Protein AF-A0AAU7WL23-F1 (afdb_monomer_lite)

InterPro domains:
  IPR021810 Type I restriction enzyme HindI endonuclease subunit-like, C-terminal [PF11867] (3-147)

Secondary structure (DSSP, 8-state):
--PPPHHHHHHHHHHHHHTTSS-HHHHHHHHHHHHHHHHHH-SS----GGGTT-HHHHHHHHHHHHHHHHH-GGGGTS-HHHHHHHHHHHHHHHHHHTTSS-TT-HHHHHHHHHHHHHHHHHHHHHTT----HHHHHHHHHHHHHHHHHH-

Radius of gyration: 15.27 Å; chains: 1; bounding box: 37×39×42 Å

pLDDT: mean 79.27, std 13.28, range [32.69, 95.94]

Foldseek 3Di:
DDDDDLLRQLVVLVVCVVVVVDDPVVSLVSNVVSVVVVVVPPPDDDADPLCPVPPLLVVLLVLLLVLCVVQDPCNVQDDRVLSSVLSVVLVVLLVVLVVPPQLPDPVSLVVSLVSQLVSVVCSCVVSVHPQDPVSSVSSSVVSVSSSSVPD

Organism: NCBI:txid2824910

Sequence (151 aa):
MYYKKFSERIQEAIQEYKDKRISEAEYLNRMKDIMNDYRRGESSERYPEIIKENRNAQAFYGVTKDILSETTETAASYDTNTLGDLALKIDEIIQEHQKVDWHDNVEIHNRIAQELDDLLFDFKEKHNLDIDFDTIDKIIEQIKTVALRRY

Structure (mmCIF, N/CA/C/O backbone):
data_AF-A0AAU7WL23-F1
#
_entry.id   AF-A0AAU7WL23-F1
#
loop_
_atom_site.group_PDB
_atom_site.id
_atom_site.type_symbol
_atom_site.label_atom_id
_atom_site.label_alt_id
_atom_site.label_comp_id
_atom_site.label_asym_id
_atom_site.label_entity_id
_atom_site.label_seq_id
_atom_site.pdbx_PDB_ins_code
_atom_site.Cartn_x
_atom_site.Cartn_y
_atom_site.Cartn_z
_atom_site.occupancy
_atom_site.B_iso_or_equiv
_atom_site.auth_seq_id
_atom_site.auth_comp_id
_atom_site.auth_asym_id
_atom_site.auth_atom_id
_atom_site.pdbx_PDB_model_num
ATOM 1 N N . MET A 1 1 ? 11.535 27.192 2.658 1.00 32.69 1 MET A N 1
ATOM 2 C CA . MET A 1 1 ? 10.342 26.502 3.190 1.00 32.69 1 MET A CA 1
ATOM 3 C C . MET A 1 1 ? 10.383 25.087 2.645 1.00 32.69 1 MET A C 1
ATOM 5 O O . MET A 1 1 ? 10.319 24.939 1.435 1.00 32.69 1 MET A O 1
ATOM 9 N N . TYR A 1 2 ? 10.616 24.087 3.495 1.00 37.25 2 TYR A N 1
ATOM 10 C CA . TYR A 1 2 ? 10.636 22.682 3.080 1.00 37.25 2 TYR A CA 1
ATOM 11 C C . TYR A 1 2 ? 9.210 22.142 3.162 1.00 37.25 2 TYR A C 1
ATOM 13 O O . TYR A 1 2 ? 8.626 22.110 4.243 1.00 37.25 2 TYR A O 1
ATOM 21 N N . TYR A 1 3 ? 8.633 21.785 2.018 1.00 49.94 3 TYR A N 1
ATOM 22 C CA . TYR A 1 3 ? 7.393 21.020 1.985 1.00 49.94 3 TYR A CA 1
ATOM 23 C C . TYR A 1 3 ? 7.765 19.573 2.325 1.00 49.94 3 TYR A C 1
ATOM 25 O O . TYR A 1 3 ? 8.597 18.991 1.629 1.00 49.94 3 TYR A O 1
ATOM 33 N N . LYS A 1 4 ? 7.224 19.026 3.422 1.00 58.47 4 LYS A N 1
ATOM 34 C CA . LYS 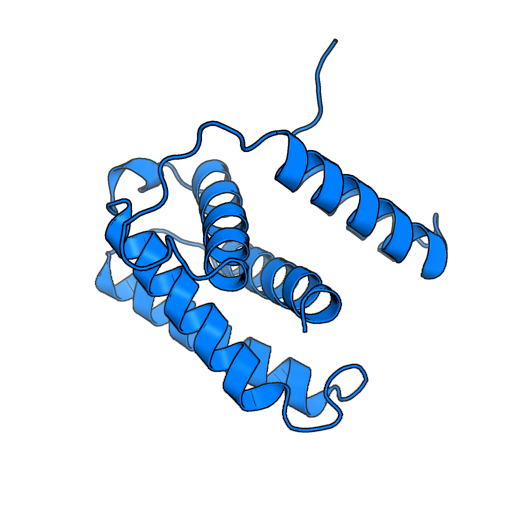A 1 4 ? 7.403 17.604 3.756 1.00 58.47 4 LYS A CA 1
ATOM 35 C C . LYS A 1 4 ? 6.818 16.760 2.624 1.00 58.47 4 LYS A C 1
ATOM 37 O O . LYS A 1 4 ? 5.734 17.084 2.125 1.00 58.47 4 LYS A O 1
ATOM 42 N N . LYS A 1 5 ? 7.526 15.709 2.219 1.00 68.00 5 LYS A N 1
ATOM 43 C CA . LYS A 1 5 ? 7.064 14.785 1.178 1.00 68.00 5 LYS A CA 1
ATOM 44 C C . LYS A 1 5 ? 5.793 14.062 1.636 1.00 68.00 5 LYS A C 1
ATOM 46 O O . LYS A 1 5 ? 5.490 13.999 2.828 1.00 68.00 5 LYS A O 1
ATOM 51 N N . PHE A 1 6 ? 5.013 13.558 0.682 1.00 66.00 6 PHE A N 1
ATOM 52 C CA . PHE A 1 6 ? 3.731 12.895 0.944 1.00 66.00 6 PHE A CA 1
ATOM 53 C C . PHE A 1 6 ? 3.870 11.719 1.927 1.00 66.00 6 PHE A C 1
ATOM 55 O O . PHE A 1 6 ? 3.171 11.675 2.940 1.00 66.00 6 PHE A O 1
ATOM 62 N N . SER A 1 7 ? 4.843 10.847 1.680 1.00 56.88 7 SER A N 1
ATOM 63 C CA . SER A 1 7 ? 5.271 9.736 2.540 1.00 56.88 7 SER A CA 1
ATOM 64 C C . SER A 1 7 ? 5.609 10.163 3.974 1.00 56.88 7 SER A C 1
ATOM 66 O O . SER A 1 7 ? 5.075 9.602 4.930 1.00 56.88 7 SER A O 1
ATOM 68 N N . GLU A 1 8 ? 6.433 11.201 4.142 1.00 72.12 8 GLU A N 1
ATOM 69 C CA . GLU A 1 8 ? 6.842 11.729 5.448 1.00 72.12 8 GLU A CA 1
ATOM 70 C C . GLU A 1 8 ? 5.633 12.221 6.251 1.00 72.12 8 GLU A C 1
ATOM 72 O O . GLU A 1 8 ? 5.524 11.960 7.449 1.00 72.12 8 GLU A O 1
ATOM 77 N N . ARG A 1 9 ? 4.689 12.901 5.586 1.00 79.38 9 ARG A N 1
ATOM 78 C CA . ARG A 1 9 ? 3.453 13.391 6.215 1.00 79.38 9 ARG A CA 1
ATOM 79 C C . ARG A 1 9 ? 2.557 12.244 6.680 1.00 79.38 9 ARG A C 1
ATOM 81 O O . ARG A 1 9 ? 1.893 12.375 7.707 1.00 79.38 9 ARG A O 1
ATOM 88 N N . ILE A 1 10 ? 2.532 11.132 5.945 1.00 75.06 10 ILE A N 1
ATOM 89 C CA . ILE A 1 10 ? 1.778 9.942 6.343 1.00 75.06 10 ILE A CA 1
ATOM 90 C C . ILE A 1 10 ? 2.441 9.241 7.529 1.00 75.06 10 ILE A C 1
ATOM 92 O O . ILE A 1 10 ? 1.761 8.929 8.507 1.00 75.06 10 ILE A O 1
ATOM 96 N N . GLN A 1 11 ? 3.754 9.006 7.467 1.00 78.19 11 GLN A N 1
ATOM 97 C CA . GLN A 1 11 ? 4.478 8.362 8.564 1.00 78.19 11 GLN A CA 1
ATOM 98 C C . GLN A 1 11 ? 4.332 9.146 9.869 1.00 78.19 11 GLN A C 1
ATOM 100 O O . GLN A 1 11 ? 4.108 8.551 10.921 1.00 78.19 11 GLN A O 1
ATOM 105 N N . GLU A 1 12 ? 4.373 10.475 9.797 1.00 84.44 12 GLU A N 1
ATOM 106 C CA . GLU A 1 12 ? 4.117 11.351 10.937 1.00 84.44 12 GLU A CA 1
ATOM 107 C C . GLU A 1 12 ? 2.701 11.162 11.501 1.00 84.44 12 GLU A C 1
ATOM 109 O O . GLU A 1 12 ? 2.553 10.942 12.701 1.00 84.44 12 GLU A O 1
ATOM 114 N N . ALA A 1 13 ? 1.669 11.150 10.650 1.00 83.56 13 ALA A N 1
ATOM 115 C CA . ALA A 1 13 ? 0.290 10.934 11.091 1.00 83.56 13 ALA A CA 1
ATOM 116 C C . ALA A 1 13 ? 0.095 9.556 11.752 1.00 83.56 13 ALA A C 1
ATOM 118 O O . ALA A 1 13 ? -0.585 9.455 12.775 1.00 83.56 13 ALA A O 1
ATOM 119 N N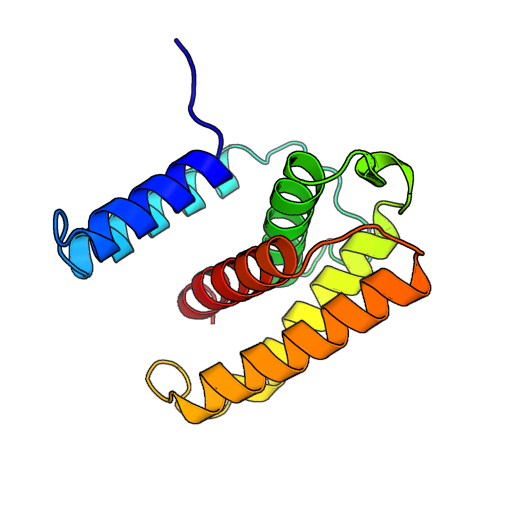 . ILE A 1 14 ? 0.720 8.508 11.203 1.00 79.69 14 ILE A N 1
ATOM 120 C CA . ILE A 1 14 ? 0.712 7.156 11.780 1.00 79.69 14 ILE A CA 1
ATOM 121 C C . ILE A 1 14 ? 1.406 7.153 13.139 1.00 79.69 14 ILE A C 1
ATOM 123 O O . ILE A 1 14 ? 0.868 6.601 14.099 1.00 79.69 14 ILE A O 1
ATOM 127 N N . GLN A 1 15 ? 2.589 7.761 13.239 1.00 88.31 15 GLN A N 1
ATOM 128 C CA . GLN A 1 15 ? 3.355 7.768 14.479 1.00 88.31 15 GLN A CA 1
ATOM 129 C C . GLN A 1 15 ? 2.636 8.556 15.573 1.00 88.31 15 GLN A C 1
ATOM 131 O O . GLN A 1 15 ? 2.558 8.100 16.707 1.00 88.31 15 GLN A O 1
ATOM 136 N N . GLU A 1 16 ? 2.055 9.707 15.247 1.00 90.62 16 GLU A N 1
ATOM 137 C CA . GLU A 1 16 ? 1.300 10.508 16.209 1.00 90.62 16 GLU A CA 1
ATOM 138 C C . GLU A 1 16 ? 0.030 9.796 16.689 1.00 90.62 16 GLU A C 1
ATOM 140 O O . GLU A 1 16 ? -0.331 9.921 17.862 1.00 90.62 16 GLU A O 1
ATOM 145 N N . TYR A 1 17 ? -0.624 9.020 15.821 1.00 86.31 17 TYR A N 1
ATOM 146 C CA . TYR A 1 17 ? -1.746 8.172 16.219 1.00 86.31 17 TYR A CA 1
ATOM 147 C C . TYR A 1 17 ? -1.291 7.013 17.120 1.00 86.31 17 TYR A C 1
ATOM 149 O O . TYR A 1 17 ? -1.870 6.808 18.189 1.00 86.31 17 TYR A O 1
ATOM 157 N N . LYS A 1 18 ? -0.209 6.306 16.757 1.00 79.62 18 LYS A N 1
ATOM 158 C CA . LYS A 1 18 ? 0.393 5.233 17.576 1.00 79.62 18 LYS A CA 1
ATOM 159 C C . LYS A 1 18 ? 0.828 5.734 18.956 1.00 79.62 18 LYS A C 1
ATOM 161 O O . LYS A 1 18 ? 0.575 5.070 19.960 1.00 79.62 18 LYS A O 1
ATOM 166 N N . ASP A 1 19 ? 1.398 6.934 19.014 1.00 94.25 19 ASP A N 1
ATOM 167 C CA . ASP A 1 19 ? 1.795 7.614 20.249 1.00 94.25 19 ASP A CA 1
ATOM 168 C C . ASP A 1 19 ? 0.594 8.171 21.043 1.00 9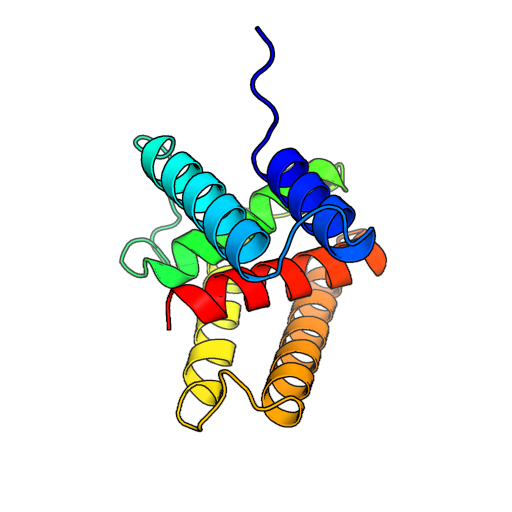4.25 19 ASP A C 1
ATOM 170 O O . ASP A 1 19 ? 0.787 8.801 22.084 1.00 94.25 19 ASP A O 1
ATOM 174 N N . LYS A 1 20 ? -0.647 7.971 20.566 1.00 89.50 20 LYS A N 1
ATOM 175 C CA . LYS A 1 20 ? -1.897 8.506 21.138 1.00 89.50 20 LYS A CA 1
ATOM 176 C C . LYS A 1 20 ? -1.895 10.029 21.307 1.00 89.50 20 LYS A C 1
ATOM 178 O O . LYS A 1 20 ? -2.594 10.564 22.166 1.00 89.50 20 LYS A O 1
ATOM 183 N N . ARG A 1 21 ? -1.105 10.734 20.494 1.00 92.25 21 ARG A N 1
ATOM 184 C CA . ARG A 1 21 ? -1.045 12.205 20.479 1.00 92.25 21 ARG A CA 1
ATOM 185 C C . ARG A 1 21 ? -2.234 12.814 19.754 1.00 92.25 21 ARG A C 1
ATOM 187 O O . ARG A 1 21 ? -2.584 13.952 20.041 1.00 92.25 21 ARG A O 1
ATOM 194 N N . ILE A 1 22 ? -2.833 12.060 18.834 1.00 90.19 22 ILE A N 1
ATOM 195 C CA . ILE A 1 22 ? -4.047 12.438 18.113 1.00 90.19 22 ILE A CA 1
ATOM 196 C C . ILE A 1 22 ? -5.119 11.364 18.242 1.00 90.19 22 ILE A C 1
ATOM 198 O O . ILE A 1 22 ? -4.823 10.174 18.366 1.00 90.19 22 ILE A O 1
ATOM 202 N N . SER A 1 23 ? -6.375 11.796 18.193 1.00 88.19 23 SER A N 1
ATOM 203 C CA . SER A 1 23 ? -7.529 10.906 18.125 1.00 88.19 23 SER A CA 1
ATOM 204 C C . SER A 1 23 ? -7.639 10.219 16.762 1.00 88.19 23 SER A C 1
ATOM 206 O O . SER A 1 23 ? -7.074 10.660 15.761 1.00 88.19 23 SER A O 1
ATOM 208 N N . GLU A 1 24 ? -8.427 9.148 16.702 1.00 74.25 24 GLU A N 1
ATOM 209 C CA . GLU A 1 24 ? -8.749 8.450 15.453 1.00 74.25 24 GLU A CA 1
ATOM 210 C C . GLU A 1 24 ? -9.420 9.371 14.420 1.00 74.25 24 GLU A C 1
ATOM 212 O O . GLU A 1 24 ? -9.071 9.347 13.241 1.00 74.25 24 GLU A O 1
ATOM 217 N N . ALA A 1 25 ? -10.324 10.252 14.864 1.00 84.38 25 ALA A N 1
ATOM 218 C CA . ALA A 1 25 ? -10.968 11.232 13.992 1.00 84.38 25 ALA A CA 1
ATOM 219 C C . ALA A 1 25 ? -9.958 12.240 13.408 1.00 84.38 25 ALA A C 1
ATOM 221 O O . ALA A 1 25 ? -10.030 12.588 12.226 1.00 84.38 25 ALA A O 1
ATOM 222 N N . GLU A 1 26 ? -8.990 12.690 14.211 1.00 83.56 26 GLU A N 1
ATOM 223 C CA . GLU A 1 26 ? -7.910 13.577 13.762 1.00 83.56 26 GLU A CA 1
ATOM 224 C C . GLU A 1 26 ? -6.939 12.874 12.816 1.00 83.56 26 GLU A C 1
ATOM 226 O O . GLU A 1 26 ? -6.560 13.456 11.799 1.00 83.56 26 GLU A O 1
ATOM 231 N N . TYR A 1 27 ? -6.578 11.621 13.099 1.00 82.38 27 TYR A N 1
ATOM 232 C CA . TYR A 1 27 ? -5.791 10.785 12.195 1.00 82.38 27 TYR A CA 1
ATOM 233 C C . TYR A 1 27 ? -6.486 10.643 10.837 1.00 82.38 27 TYR A C 1
ATOM 235 O O . TYR A 1 27 ? -5.891 10.922 9.791 1.00 82.38 27 TYR A O 1
ATOM 243 N N . LEU A 1 28 ? -7.778 10.300 10.847 1.00 71.38 28 LEU A N 1
ATOM 244 C CA . LEU A 1 28 ? -8.574 10.147 9.636 1.00 71.38 28 LEU A CA 1
ATOM 245 C C . LEU A 1 28 ? -8.592 11.444 8.814 1.00 71.38 28 LEU A C 1
ATOM 247 O O . LEU A 1 28 ? -8.356 11.393 7.602 1.00 71.38 28 LEU A O 1
ATOM 251 N N . ASN A 1 29 ? -8.823 12.589 9.465 1.00 80.06 29 ASN A N 1
ATOM 252 C CA . ASN A 1 29 ? -8.835 13.908 8.828 1.00 80.06 29 ASN A CA 1
ATOM 253 C C . ASN A 1 29 ? -7.462 14.309 8.278 1.00 80.06 29 ASN A C 1
ATOM 255 O O . ASN A 1 29 ? -7.371 14.668 7.108 1.00 80.06 29 ASN A O 1
ATOM 259 N N . ARG A 1 30 ? -6.379 14.151 9.046 1.00 81.56 30 ARG A N 1
ATOM 260 C CA . ARG A 1 30 ? -5.017 14.445 8.566 1.00 81.56 30 ARG A CA 1
ATOM 261 C C . ARG A 1 30 ? -4.665 13.647 7.330 1.00 81.56 30 ARG A C 1
ATOM 263 O O . ARG A 1 30 ? -4.220 14.202 6.332 1.00 81.56 30 ARG A O 1
ATOM 270 N N . MET A 1 31 ? -4.941 12.354 7.359 1.00 77.12 31 MET A N 1
ATOM 271 C CA . MET A 1 31 ? -4.729 11.498 6.204 1.00 77.12 31 MET A CA 1
ATOM 272 C C . MET A 1 31 ? -5.611 11.924 5.011 1.00 77.12 31 MET A C 1
ATOM 274 O O . MET A 1 31 ? -5.226 11.719 3.861 1.00 77.12 31 MET A O 1
ATOM 278 N N . LYS A 1 32 ? -6.810 12.505 5.236 1.00 68.88 32 LYS A N 1
ATOM 279 C CA . LYS A 1 32 ? -7.687 13.002 4.146 1.00 68.88 32 LYS A CA 1
ATOM 280 C C . LYS A 1 32 ? -7.062 14.226 3.491 1.00 68.88 32 LYS A C 1
ATOM 282 O O . LYS A 1 32 ? -7.046 14.309 2.267 1.00 68.88 32 LYS A O 1
ATOM 287 N N . ASP A 1 33 ? -6.514 15.126 4.294 1.00 76.38 33 ASP A N 1
ATOM 288 C CA . ASP A 1 33 ? -5.851 16.335 3.812 1.00 76.38 33 ASP A CA 1
ATOM 289 C C . ASP A 1 33 ? -4.563 16.005 3.059 1.00 76.38 33 ASP A C 1
ATOM 291 O O . ASP A 1 33 ? -4.355 16.503 1.956 1.00 76.38 33 ASP A O 1
ATOM 295 N N . ILE A 1 34 ? -3.751 15.085 3.588 1.00 71.69 34 ILE A N 1
ATOM 296 C CA . ILE A 1 34 ? -2.532 14.601 2.926 1.00 71.69 34 ILE A CA 1
ATOM 297 C C . ILE A 1 34 ? -2.863 14.006 1.546 1.00 71.69 34 ILE A C 1
ATOM 299 O O . ILE A 1 34 ? -2.211 14.333 0.556 1.00 71.69 34 ILE A O 1
ATOM 303 N N . MET A 1 35 ? -3.931 13.207 1.448 1.00 63.34 35 MET A N 1
ATOM 304 C CA . MET A 1 35 ? -4.402 12.639 0.179 1.00 63.34 35 MET A CA 1
ATOM 305 C C . MET A 1 35 ? -4.980 13.692 -0.778 1.00 63.34 35 MET A C 1
ATOM 307 O O . MET A 1 35 ? -4.780 13.605 -1.989 1.00 63.34 35 MET A O 1
ATOM 311 N N . ASN A 1 36 ? -5.720 14.677 -0.269 1.00 64.75 36 ASN A N 1
ATOM 312 C CA . ASN A 1 36 ? -6.262 15.755 -1.096 1.00 64.75 36 ASN A CA 1
ATOM 313 C C . ASN A 1 36 ? -5.153 16.647 -1.659 1.00 64.75 36 ASN A C 1
ATOM 315 O O . ASN A 1 36 ? -5.247 17.064 -2.811 1.00 64.75 36 ASN A O 1
ATOM 319 N N . ASP A 1 37 ? -4.107 16.909 -0.880 1.00 65.81 37 ASP A N 1
ATOM 320 C CA . ASP A 1 37 ? -2.931 17.648 -1.332 1.00 65.81 37 ASP A CA 1
ATOM 321 C C . ASP A 1 37 ? -2.166 16.882 -2.413 1.00 65.81 37 ASP A C 1
ATOM 323 O O . ASP A 1 37 ? -1.798 17.475 -3.424 1.00 65.81 37 ASP A O 1
ATOM 327 N N . TYR A 1 38 ? -2.005 15.565 -2.250 1.00 61.28 38 TYR A N 1
ATOM 328 C CA . TYR A 1 38 ? -1.417 14.694 -3.272 1.00 61.28 38 TYR A CA 1
ATOM 329 C C . TYR A 1 38 ? -2.185 14.779 -4.597 1.00 61.28 38 TYR A C 1
ATOM 331 O O . TYR A 1 38 ? -1.628 15.151 -5.628 1.00 61.28 38 TYR A O 1
ATOM 339 N N . ARG A 1 39 ? -3.511 14.592 -4.538 1.00 55.88 39 ARG A N 1
ATOM 340 C CA . ARG A 1 39 ? -4.411 14.697 -5.700 1.00 55.88 39 ARG A CA 1
ATOM 341 C C . ARG A 1 39 ? -4.403 16.077 -6.367 1.00 55.88 39 ARG A C 1
ATOM 343 O O . ARG A 1 39 ? -4.737 16.182 -7.540 1.00 55.88 39 ARG A O 1
ATOM 350 N N . ARG A 1 40 ? -4.111 17.149 -5.621 1.00 56.91 40 ARG A N 1
ATOM 351 C CA . ARG A 1 40 ? -4.041 18.527 -6.144 1.00 56.91 40 ARG A CA 1
ATOM 352 C C . ARG A 1 40 ? -2.668 18.867 -6.729 1.00 56.91 40 ARG A C 1
ATOM 354 O O . ARG A 1 40 ? -2.596 19.735 -7.596 1.00 56.91 40 ARG A O 1
ATOM 361 N N . GLY A 1 41 ? -1.604 18.215 -6.260 1.00 48.66 41 GLY A N 1
ATOM 362 C CA . GLY A 1 41 ? -0.240 18.367 -6.774 1.00 48.66 41 GLY A CA 1
ATOM 363 C C . GLY A 1 41 ? -0.014 17.681 -8.125 1.00 48.66 41 GLY A C 1
ATOM 364 O O . GLY A 1 41 ? 0.791 18.157 -8.924 1.00 48.66 41 GLY A O 1
ATOM 365 N N . GLU A 1 42 ? -0.763 16.620 -8.426 1.00 48.03 42 GLU A N 1
ATO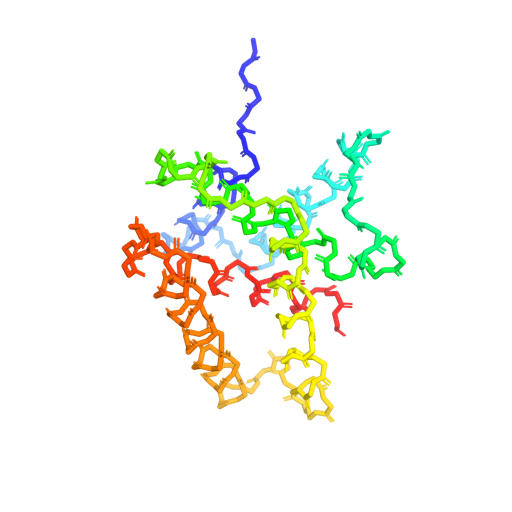M 366 C CA . GLU A 1 42 ? -0.706 15.898 -9.701 1.00 48.03 42 GLU A CA 1
ATOM 367 C C . GLU A 1 42 ? -1.613 16.539 -10.765 1.00 48.03 42 GLU A C 1
ATOM 369 O O . GLU A 1 42 ? -2.741 16.121 -11.009 1.00 48.03 42 GLU A O 1
ATOM 374 N N . SER A 1 43 ? -1.108 17.565 -11.449 1.00 41.81 43 SER A N 1
ATOM 375 C CA . SER A 1 43 ? -1.671 18.002 -12.743 1.00 41.81 43 SER A CA 1
ATOM 376 C C . SER A 1 43 ? -0.695 17.817 -13.913 1.00 41.81 43 SER A C 1
ATOM 378 O O . SER A 1 43 ? -0.881 18.396 -14.982 1.00 41.81 43 SER A O 1
ATOM 380 N N . SER A 1 44 ? 0.332 16.970 -13.748 1.00 46.06 44 SER A N 1
ATOM 381 C CA . SER A 1 44 ? 1.320 16.691 -14.802 1.00 46.06 44 SER A CA 1
ATOM 382 C C . SER A 1 44 ? 1.976 15.298 -14.779 1.00 46.06 44 SER A C 1
ATOM 384 O O . SER A 1 44 ? 2.877 15.066 -15.591 1.00 46.06 44 SER A O 1
ATOM 386 N N . GLU A 1 45 ? 1.556 14.351 -13.926 1.00 52.38 45 GLU A N 1
ATOM 387 C CA . GLU A 1 45 ? 2.087 12.980 -14.000 1.00 52.38 45 GLU A CA 1
ATOM 388 C C . GLU A 1 45 ? 1.536 12.246 -15.233 1.00 52.38 45 GLU A C 1
ATOM 390 O O . GLU A 1 45 ? 0.327 12.125 -15.437 1.00 52.38 45 GLU A O 1
ATOM 395 N N . ARG A 1 46 ? 2.441 11.760 -16.095 1.00 60.88 46 ARG A N 1
ATOM 396 C CA . ARG A 1 46 ? 2.086 10.824 -17.167 1.00 60.88 46 ARG A CA 1
ATOM 397 C C . ARG A 1 46 ? 1.931 9.434 -16.561 1.00 60.88 46 ARG A C 1
ATOM 399 O O . ARG A 1 46 ? 2.929 8.748 -16.352 1.00 60.88 46 ARG A O 1
A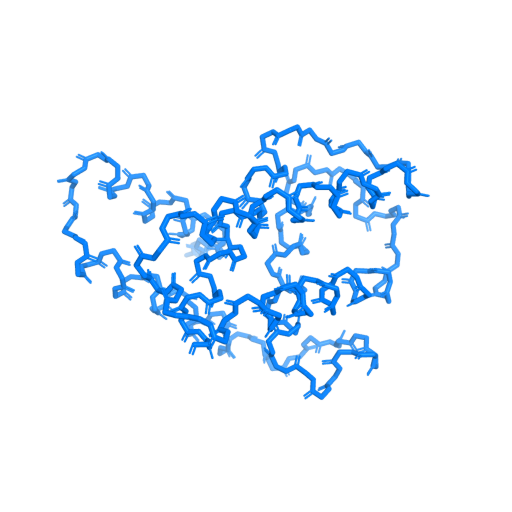TOM 406 N N . TYR A 1 47 ? 0.692 9.024 -16.324 1.00 72.25 47 TYR A N 1
ATOM 407 C CA . TYR A 1 47 ? 0.382 7.634 -16.003 1.00 72.25 47 TYR A CA 1
ATOM 408 C C . TYR A 1 47 ? 0.596 6.724 -17.220 1.00 72.25 47 TYR A C 1
ATOM 410 O O . TYR A 1 47 ? 0.403 7.170 -18.359 1.00 72.25 47 TYR A O 1
ATOM 418 N N . PRO A 1 48 ? 0.964 5.450 -17.008 1.00 78.81 48 PRO A N 1
ATOM 419 C CA . PRO A 1 48 ? 0.950 4.463 -18.077 1.00 78.81 48 PRO A CA 1
ATOM 420 C C . PRO A 1 48 ? -0.486 4.265 -18.595 1.00 78.81 48 PRO A C 1
ATOM 422 O O . PRO A 1 48 ? -1.452 4.342 -17.830 1.00 78.81 48 PRO A O 1
ATOM 425 N N . GLU A 1 49 ? -0.642 4.008 -19.900 1.00 78.25 49 GLU A N 1
ATOM 426 C CA . GLU A 1 49 ? -1.966 3.943 -20.550 1.00 78.25 49 GLU A CA 1
ATOM 427 C C . GLU A 1 49 ? -2.887 2.893 -19.906 1.00 78.25 49 GLU A C 1
ATOM 429 O O . GLU A 1 49 ? -4.097 3.094 -19.849 1.00 78.25 49 GLU A O 1
ATOM 434 N N . ILE A 1 50 ? -2.316 1.826 -19.339 1.00 81.25 50 ILE A N 1
ATOM 435 C CA . ILE A 1 50 ? -3.051 0.740 -18.676 1.00 81.25 50 ILE A CA 1
ATOM 436 C C . ILE A 1 50 ? -3.858 1.200 -17.445 1.00 81.25 50 ILE A C 1
ATOM 438 O O . ILE A 1 50 ? -4.898 0.616 -17.160 1.00 81.25 50 ILE A O 1
ATOM 442 N N . ILE A 1 51 ? -3.439 2.267 -16.745 1.00 84.31 51 ILE A N 1
ATOM 443 C CA . ILE A 1 51 ? -4.137 2.787 -15.545 1.00 84.31 51 ILE A CA 1
ATOM 444 C C . ILE A 1 51 ? -4.775 4.155 -15.769 1.00 84.31 51 ILE A C 1
ATOM 446 O O . ILE A 1 51 ? -5.342 4.748 -14.854 1.00 84.31 51 ILE A O 1
ATOM 450 N N . LYS A 1 52 ? -4.683 4.695 -16.981 1.00 77.50 52 LYS A N 1
ATOM 451 C CA . LYS A 1 52 ? -5.080 6.072 -17.293 1.00 77.50 52 LYS A CA 1
ATOM 452 C C . LYS A 1 52 ? -6.553 6.377 -17.010 1.00 77.50 52 LYS A C 1
ATOM 454 O O . LYS A 1 52 ? -6.880 7.494 -16.622 1.00 77.50 52 LYS A O 1
ATOM 459 N N . GLU A 1 53 ? -7.417 5.378 -17.135 1.00 79.75 53 GLU A N 1
ATOM 460 C CA . GLU A 1 53 ? -8.851 5.507 -16.849 1.00 79.75 53 GLU A CA 1
ATOM 461 C C . GLU A 1 53 ? -9.236 4.966 -15.456 1.00 79.75 53 GLU A C 1
ATOM 463 O O . GLU A 1 53 ? -10.370 5.147 -15.013 1.00 79.75 53 GLU A O 1
ATOM 468 N N . ASN A 1 54 ? -8.303 4.345 -14.719 1.00 83.19 54 ASN A N 1
ATOM 469 C CA . ASN A 1 54 ? -8.553 3.778 -13.394 1.00 83.19 54 ASN A CA 1
ATOM 470 C C . ASN A 1 54 ? -7.966 4.669 -12.283 1.00 83.19 54 ASN A C 1
ATOM 472 O O . ASN A 1 54 ? -6.795 4.579 -11.919 1.00 83.19 54 ASN A O 1
ATOM 476 N N . ARG A 1 55 ? -8.819 5.516 -11.694 1.00 83.69 55 ARG A N 1
ATOM 477 C CA . ARG A 1 55 ? -8.441 6.473 -10.635 1.00 83.69 55 ARG A CA 1
ATOM 478 C C . ARG A 1 55 ? -8.010 5.833 -9.313 1.00 83.69 55 ARG A C 1
ATOM 480 O O . ARG A 1 55 ? -7.398 6.522 -8.489 1.00 83.69 55 ARG A O 1
ATOM 487 N N . ASN A 1 56 ? -8.388 4.582 -9.063 1.00 85.19 56 ASN A N 1
ATOM 488 C CA . ASN A 1 56 ? -7.974 3.853 -7.867 1.00 85.19 56 ASN A CA 1
ATOM 489 C C . ASN A 1 56 ? -6.591 3.245 -8.093 1.00 85.19 56 ASN A C 1
ATOM 491 O O . ASN A 1 56 ? -5.685 3.533 -7.312 1.00 85.19 56 ASN A O 1
ATOM 495 N N . ALA A 1 57 ? -6.379 2.591 -9.236 1.00 87.44 57 ALA A N 1
ATOM 496 C CA . ALA A 1 57 ? -5.057 2.138 -9.660 1.00 87.44 57 ALA A CA 1
ATOM 497 C C . ALA A 1 57 ? -4.042 3.292 -9.769 1.00 87.44 57 ALA A C 1
ATOM 499 O O . ALA A 1 57 ? -2.917 3.147 -9.316 1.00 87.44 57 ALA A O 1
ATOM 500 N N . GLN A 1 58 ? -4.420 4.478 -10.260 1.00 84.62 58 GLN A N 1
ATOM 501 C CA . GLN A 1 58 ? -3.538 5.664 -10.237 1.00 84.62 58 GLN A CA 1
ATOM 502 C C . GLN A 1 58 ? -3.058 6.024 -8.829 1.00 84.62 58 GLN A C 1
ATOM 504 O O . GLN A 1 58 ? -1.906 6.397 -8.632 1.00 84.62 58 GLN A O 1
ATOM 509 N N . ALA A 1 59 ? -3.937 5.893 -7.838 1.00 83.12 59 ALA A N 1
ATOM 510 C CA . ALA A 1 59 ? -3.591 6.184 -6.457 1.00 83.12 59 ALA A CA 1
ATOM 511 C C . ALA A 1 59 ? -2.612 5.155 -5.893 1.00 83.12 59 ALA A C 1
ATOM 513 O O . ALA A 1 59 ? -1.653 5.530 -5.225 1.00 83.12 59 ALA A O 1
ATOM 514 N N . PHE A 1 60 ? -2.851 3.873 -6.171 1.00 88.50 60 PHE A N 1
ATOM 515 C CA . PHE A 1 60 ? -1.953 2.801 -5.756 1.00 88.50 60 PHE A CA 1
ATOM 516 C C . PHE A 1 60 ? -0.603 2.905 -6.465 1.00 88.50 60 PHE A C 1
ATOM 518 O O . PHE A 1 60 ? 0.425 2.807 -5.809 1.00 88.50 60 PHE A O 1
ATOM 525 N N . TYR A 1 61 ? -0.594 3.233 -7.759 1.00 86.50 61 TYR A N 1
ATOM 526 C CA . TYR A 1 61 ? 0.617 3.520 -8.526 1.00 86.50 61 TYR A CA 1
ATOM 527 C C . TYR A 1 61 ? 1.464 4.596 -7.853 1.00 86.50 61 TYR A C 1
ATOM 529 O O . TYR A 1 61 ? 2.647 4.378 -7.607 1.00 86.50 61 TYR A O 1
ATOM 537 N N . GLY A 1 62 ? 0.851 5.732 -7.520 1.00 81.81 62 GLY A N 1
ATOM 538 C CA . GLY A 1 62 ? 1.526 6.842 -6.864 1.00 81.81 62 GLY A CA 1
ATOM 539 C C . GLY A 1 62 ? 2.145 6.459 -5.519 1.00 81.81 62 GLY A C 1
ATOM 540 O O . GLY A 1 62 ? 3.327 6.689 -5.280 1.00 81.81 62 GLY A O 1
ATOM 541 N N . VAL A 1 63 ? 1.369 5.776 -4.674 1.00 84.56 63 VAL A N 1
ATOM 542 C CA . VAL A 1 63 ? 1.815 5.292 -3.357 1.00 84.56 63 VAL A CA 1
ATOM 543 C C . VAL A 1 63 ? 2.988 4.324 -3.478 1.00 84.56 63 VAL A C 1
ATOM 545 O O . VAL A 1 63 ? 3.999 4.485 -2.795 1.00 84.56 63 VAL A O 1
ATOM 548 N N . THR A 1 64 ? 2.873 3.319 -4.345 1.00 85.44 64 THR A N 1
ATOM 549 C CA . THR A 1 64 ? 3.917 2.309 -4.521 1.00 85.44 64 THR A CA 1
ATOM 550 C C . THR A 1 64 ? 5.175 2.925 -5.134 1.00 85.44 64 THR A C 1
ATOM 552 O O . THR A 1 64 ? 6.279 2.625 -4.686 1.00 85.44 64 THR A O 1
ATOM 555 N N . LYS A 1 65 ? 5.028 3.835 -6.107 1.00 84.31 65 LYS A N 1
ATOM 556 C CA . LYS A 1 65 ? 6.137 4.590 -6.708 1.00 84.31 65 LYS A CA 1
ATOM 557 C C . LYS A 1 65 ? 6.912 5.379 -5.661 1.00 84.31 65 LYS A C 1
ATOM 559 O O . LYS A 1 65 ? 8.137 5.277 -5.619 1.00 84.31 65 LYS A O 1
ATOM 564 N N . ASP A 1 66 ? 6.200 6.136 -4.829 1.00 81.19 66 ASP A N 1
ATOM 565 C CA . ASP A 1 66 ? 6.797 6.988 -3.806 1.00 81.19 66 ASP A CA 1
ATOM 566 C C . ASP A 1 66 ? 7.612 6.144 -2.819 1.00 81.19 66 ASP A C 1
ATOM 568 O O . ASP A 1 66 ? 8.801 6.400 -2.636 1.00 81.19 66 ASP A O 1
ATOM 572 N N . ILE A 1 67 ? 7.024 5.078 -2.265 1.00 81.81 67 ILE A N 1
ATOM 573 C CA . ILE A 1 67 ? 7.693 4.227 -1.269 1.00 81.81 67 ILE A CA 1
ATOM 574 C C . ILE A 1 67 ? 8.911 3.507 -1.861 1.00 81.81 67 ILE A C 1
ATOM 576 O O . ILE A 1 67 ? 9.974 3.484 -1.236 1.00 81.81 67 ILE A O 1
ATOM 580 N N . LEU A 1 68 ? 8.794 2.946 -3.068 1.00 79.50 68 LEU A N 1
ATOM 581 C CA . LEU A 1 68 ? 9.916 2.257 -3.714 1.00 79.50 68 LEU A CA 1
ATOM 582 C C . LEU A 1 68 ? 11.059 3.220 -4.056 1.00 79.50 68 LEU A C 1
ATOM 584 O O . LEU A 1 68 ? 12.228 2.861 -3.910 1.00 79.50 68 LEU A O 1
ATOM 588 N N . SER A 1 69 ? 10.741 4.458 -4.451 1.00 76.50 69 SER A N 1
ATOM 589 C CA . SER A 1 69 ? 11.747 5.486 -4.753 1.00 76.50 69 SER A CA 1
ATOM 590 C C . SER A 1 69 ? 12.527 5.975 -3.526 1.00 76.50 69 SER A C 1
ATOM 592 O O . SER A 1 69 ? 13.608 6.544 -3.670 1.00 76.50 69 SER A O 1
ATOM 594 N N . GLU A 1 70 ? 11.993 5.764 -2.323 1.00 71.12 70 GLU A N 1
ATOM 595 C CA . GLU A 1 70 ? 12.622 6.157 -1.057 1.00 71.12 70 GLU A CA 1
ATOM 596 C C . GLU A 1 70 ? 13.529 5.086 -0.472 1.00 71.12 70 GLU A C 1
ATOM 598 O O . GLU A 1 70 ? 14.490 5.397 0.230 1.00 71.12 70 GLU A O 1
ATOM 603 N N . THR A 1 71 ? 13.188 3.830 -0.725 1.00 64.50 71 THR A N 1
ATOM 604 C CA . THR A 1 71 ? 13.774 2.672 -0.046 1.00 64.50 71 THR A CA 1
ATOM 605 C C . THR A 1 71 ? 14.826 1.979 -0.894 1.00 64.50 71 THR A C 1
ATOM 607 O O . THR A 1 71 ? 15.677 1.277 -0.356 1.00 64.50 71 THR A O 1
ATOM 610 N N . THR A 1 72 ? 14.830 2.217 -2.207 1.00 58.28 72 THR A N 1
ATOM 611 C CA . THR A 1 72 ? 15.700 1.494 -3.129 1.00 58.28 72 THR A CA 1
ATOM 612 C C . THR A 1 72 ? 16.337 2.415 -4.174 1.00 58.28 72 THR A C 1
ATOM 614 O O . THR A 1 72 ? 15.691 3.299 -4.734 1.00 58.28 72 THR A O 1
ATOM 617 N N . GLU A 1 73 ? 17.593 2.143 -4.547 1.00 55.78 73 GLU A N 1
ATOM 618 C CA . GLU A 1 73 ? 18.169 2.643 -5.812 1.00 55.78 73 GLU A CA 1
ATOM 619 C C . GLU A 1 73 ? 17.541 1.942 -7.044 1.00 55.78 73 GLU A C 1
ATOM 621 O O . GLU A 1 73 ? 17.900 2.229 -8.187 1.00 55.78 73 GLU A O 1
ATOM 626 N N . THR A 1 74 ? 16.561 1.041 -6.847 1.00 52.59 74 THR A N 1
ATOM 627 C CA . THR A 1 74 ? 15.903 0.276 -7.920 1.00 52.59 74 THR A CA 1
ATOM 628 C C . THR A 1 74 ? 14.884 1.054 -8.747 1.00 52.59 74 THR A C 1
ATOM 630 O O . THR A 1 74 ? 14.305 0.476 -9.664 1.00 52.59 74 THR A O 1
ATOM 633 N N . ALA A 1 75 ? 14.731 2.369 -8.558 1.00 52.16 75 ALA A N 1
ATOM 634 C CA . ALA A 1 75 ? 13.925 3.208 -9.457 1.00 52.16 75 ALA A CA 1
ATOM 635 C C . ALA A 1 75 ? 14.331 3.080 -10.948 1.00 52.16 75 ALA A C 1
ATOM 637 O O . ALA A 1 75 ? 13.541 3.400 -11.832 1.00 52.16 75 ALA A O 1
ATOM 638 N N . ALA A 1 76 ? 15.545 2.589 -11.238 1.00 51.75 76 ALA A N 1
ATOM 639 C CA . ALA A 1 76 ? 16.031 2.291 -12.589 1.00 51.75 76 ALA A CA 1
ATOM 640 C C . ALA A 1 76 ? 15.772 0.846 -13.086 1.00 51.75 76 ALA A C 1
ATOM 642 O O . ALA A 1 76 ? 16.119 0.537 -14.223 1.00 51.75 76 ALA A O 1
ATOM 643 N N . SER A 1 77 ? 15.214 -0.049 -12.260 1.00 62.75 77 SER A N 1
ATOM 644 C CA . SER A 1 77 ? 15.134 -1.501 -12.530 1.00 62.75 77 SER A CA 1
ATOM 645 C C . SER A 1 77 ? 13.787 -1.980 -13.086 1.00 62.75 77 SER A C 1
ATOM 647 O O . SER A 1 77 ? 13.696 -3.105 -13.570 1.00 62.75 77 SER A O 1
ATOM 649 N N . TYR A 1 78 ? 12.746 -1.146 -13.066 1.00 69.06 78 TYR A N 1
ATOM 650 C CA . TYR A 1 78 ? 11.430 -1.462 -13.629 1.00 69.06 78 TYR A CA 1
ATOM 651 C C . TYR A 1 78 ? 10.849 -0.252 -14.368 1.00 69.06 78 TYR A C 1
ATOM 653 O O . TYR A 1 78 ? 11.083 0.897 -13.992 1.00 69.06 78 TYR A O 1
ATOM 661 N N . ASP A 1 79 ? 10.115 -0.499 -15.455 1.00 78.88 79 ASP A N 1
ATOM 662 C CA . ASP A 1 79 ? 9.510 0.572 -16.249 1.00 78.88 79 ASP A CA 1
ATOM 663 C C . ASP A 1 79 ? 8.170 1.061 -15.665 1.00 78.88 79 ASP A C 1
ATOM 665 O O . ASP A 1 79 ? 7.593 0.487 -14.736 1.00 78.88 79 ASP A O 1
ATOM 669 N N . THR A 1 80 ? 7.659 2.161 -16.217 1.00 77.81 80 THR A N 1
ATOM 670 C CA . THR A 1 80 ? 6.410 2.783 -15.757 1.00 77.81 80 THR A CA 1
ATOM 671 C C . THR A 1 80 ? 5.175 1.918 -15.995 1.00 77.81 80 THR A C 1
ATOM 673 O O . THR A 1 80 ? 4.241 2.009 -15.201 1.00 77.81 80 THR A O 1
ATOM 676 N N . ASN A 1 81 ? 5.154 1.069 -17.028 1.00 83.31 81 ASN A N 1
ATOM 677 C CA . ASN A 1 81 ? 4.038 0.155 -17.282 1.00 83.31 81 ASN A CA 1
ATOM 678 C C . ASN A 1 81 ? 4.035 -0.990 -16.271 1.00 83.31 81 ASN A C 1
ATOM 680 O O . ASN A 1 81 ? 2.986 -1.321 -15.744 1.00 83.31 81 ASN A O 1
ATOM 684 N N . THR A 1 82 ? 5.206 -1.512 -15.919 1.00 87.12 82 THR A N 1
ATOM 685 C CA . THR A 1 82 ? 5.380 -2.563 -14.910 1.00 87.12 82 THR A CA 1
ATOM 686 C C . THR A 1 82 ? 4.787 -2.143 -13.564 1.00 87.12 82 THR A C 1
ATOM 688 O O . THR A 1 82 ? 4.055 -2.902 -12.928 1.00 87.12 82 THR A O 1
ATOM 691 N N . LEU A 1 83 ? 5.043 -0.901 -13.148 1.00 87.12 83 LEU A N 1
ATOM 692 C CA . LEU A 1 83 ? 4.450 -0.357 -11.929 1.00 87.12 83 LEU A CA 1
ATOM 693 C C . LEU A 1 83 ? 2.941 -0.089 -12.078 1.00 87.12 83 LEU A C 1
ATOM 695 O O . LEU A 1 83 ? 2.188 -0.233 -11.118 1.00 87.12 83 LEU A O 1
ATOM 699 N N . GLY A 1 84 ? 2.481 0.270 -13.279 1.00 88.38 84 GLY A N 1
ATOM 700 C CA . GLY A 1 84 ? 1.052 0.377 -13.574 1.00 88.38 84 GLY A CA 1
ATOM 701 C C . GLY A 1 84 ? 0.326 -0.969 -13.499 1.00 88.38 84 GLY A C 1
ATOM 702 O O . GLY A 1 84 ? -0.773 -1.027 -12.959 1.00 88.38 84 GLY A O 1
ATOM 703 N N . ASP A 1 85 ? 0.947 -2.052 -13.971 1.00 91.50 85 ASP A N 1
ATOM 704 C CA . ASP A 1 85 ? 0.385 -3.405 -13.914 1.00 91.50 85 ASP A CA 1
ATOM 705 C C . ASP A 1 85 ? 0.262 -3.867 -12.461 1.00 91.50 85 ASP A C 1
ATOM 707 O O . ASP A 1 85 ? -0.758 -4.432 -12.070 1.00 91.50 85 ASP A O 1
ATOM 711 N N . LEU A 1 86 ? 1.276 -3.579 -11.637 1.00 93.12 86 LEU A N 1
ATOM 712 C CA . LEU A 1 86 ? 1.211 -3.824 -10.198 1.00 93.12 86 LEU A CA 1
ATOM 713 C C . LEU A 1 86 ? 0.037 -3.064 -9.567 1.00 93.12 86 LEU A C 1
ATOM 715 O O . LEU A 1 86 ? -0.747 -3.646 -8.822 1.00 93.12 86 LEU A O 1
ATOM 719 N N . ALA A 1 87 ? -0.127 -1.787 -9.911 1.00 92.50 87 ALA A N 1
ATOM 720 C CA . ALA A 1 87 ? -1.207 -0.960 -9.391 1.00 92.50 87 ALA A CA 1
ATOM 721 C C . ALA A 1 87 ? -2.609 -1.435 -9.811 1.00 92.50 87 ALA A C 1
ATOM 723 O O . ALA A 1 87 ? -3.546 -1.320 -9.021 1.00 92.50 87 ALA A O 1
ATOM 724 N N . LEU A 1 88 ? -2.764 -1.988 -11.020 1.00 93.44 88 LEU A N 1
ATOM 725 C CA . LEU A 1 88 ? -4.015 -2.624 -11.451 1.00 93.44 88 LEU A CA 1
ATOM 726 C C . LEU A 1 88 ? -4.318 -3.879 -10.648 1.00 93.44 88 LEU A C 1
ATOM 728 O O . LEU A 1 88 ? -5.435 -4.032 -10.175 1.00 93.44 88 LEU A O 1
ATOM 732 N N . LYS A 1 89 ? -3.328 -4.748 -10.446 1.00 95.12 89 LYS A N 1
ATOM 733 C CA . LYS A 1 89 ? -3.517 -5.976 -9.664 1.00 95.12 89 LYS A CA 1
ATOM 734 C C . LYS A 1 89 ? -3.873 -5.686 -8.211 1.00 95.12 89 LYS A C 1
ATOM 736 O O . LYS A 1 89 ? -4.728 -6.354 -7.643 1.00 95.12 89 LYS A O 1
ATOM 741 N N . ILE A 1 90 ? -3.253 -4.660 -7.627 1.00 94.62 90 ILE A N 1
ATOM 742 C CA . ILE A 1 90 ? -3.639 -4.151 -6.307 1.00 94.62 90 ILE A CA 1
ATOM 743 C C . ILE A 1 90 ? -5.118 -3.746 -6.319 1.00 94.62 90 ILE A C 1
ATOM 745 O O . ILE A 1 90 ? -5.869 -4.128 -5.426 1.00 94.62 90 ILE A O 1
ATOM 749 N N . ASP A 1 91 ? -5.542 -2.987 -7.331 1.00 93.88 91 ASP A N 1
ATOM 750 C CA . ASP A 1 91 ? -6.930 -2.555 -7.465 1.00 93.88 91 ASP A CA 1
ATOM 751 C C . ASP A 1 91 ? -7.906 -3.735 -7.574 1.00 93.88 91 ASP A C 1
ATOM 753 O O . ASP A 1 91 ? -8.932 -3.747 -6.896 1.00 93.88 91 ASP A O 1
ATOM 757 N N . GLU A 1 92 ? -7.562 -4.748 -8.368 1.00 93.69 92 GLU A N 1
ATOM 758 C CA . GLU A 1 92 ? -8.341 -5.978 -8.542 1.00 93.69 92 GLU A CA 1
ATOM 759 C C . GLU A 1 92 ? -8.523 -6.732 -7.215 1.00 93.69 92 GLU A C 1
ATOM 761 O O . GLU A 1 92 ? -9.661 -7.031 -6.847 1.00 93.69 92 GLU A O 1
ATOM 766 N N . ILE A 1 93 ? -7.448 -6.943 -6.443 1.00 93.00 93 ILE A N 1
ATOM 767 C CA . ILE A 1 93 ? -7.502 -7.610 -5.125 1.00 93.00 93 ILE A CA 1
ATOM 768 C C . ILE A 1 93 ? -8.481 -6.891 -4.189 1.00 93.00 93 ILE A C 1
ATOM 770 O O . ILE A 1 93 ? -9.349 -7.517 -3.569 1.00 93.00 93 ILE A O 1
ATOM 774 N N . ILE A 1 94 ? -8.390 -5.559 -4.113 1.00 90.69 94 ILE A N 1
ATOM 775 C CA . ILE A 1 94 ? -9.294 -4.751 -3.286 1.00 90.69 94 ILE A CA 1
ATOM 776 C C . ILE A 1 94 ? -10.741 -4.866 -3.787 1.00 90.69 94 ILE A C 1
ATOM 778 O O . ILE A 1 94 ? -11.660 -5.050 -2.985 1.00 90.69 94 ILE A O 1
ATOM 782 N N . GLN A 1 95 ? -10.963 -4.800 -5.104 1.00 89.88 95 GLN A N 1
ATOM 783 C CA . GLN A 1 95 ? -12.299 -4.894 -5.698 1.00 89.88 95 GLN A CA 1
ATOM 784 C C . GLN A 1 95 ? -12.982 -6.248 -5.473 1.00 89.88 95 GLN A C 1
ATOM 786 O O . GLN A 1 95 ? -14.216 -6.311 -5.396 1.00 89.88 95 GLN A O 1
ATOM 791 N N . GLU A 1 96 ? -12.213 -7.329 -5.379 1.00 89.75 96 GLU A N 1
ATOM 792 C CA . GLU A 1 96 ? -12.737 -8.657 -5.065 1.00 89.75 96 GLU A CA 1
ATOM 793 C C . GLU A 1 96 ? -13.243 -8.742 -3.621 1.00 89.75 96 GLU A C 1
ATOM 795 O O . GLU A 1 96 ? -14.289 -9.345 -3.366 1.00 89.75 96 GLU A O 1
ATOM 800 N N . HIS A 1 97 ? -12.557 -8.069 -2.697 1.00 84.44 97 HIS A N 1
ATOM 801 C CA . HIS A 1 97 ? -12.783 -8.184 -1.258 1.00 84.44 97 HIS A CA 1
ATOM 802 C C . HIS A 1 97 ? -13.754 -7.138 -0.690 1.00 84.44 97 HIS A C 1
ATOM 804 O O . HIS A 1 97 ? -14.415 -7.403 0.314 1.00 84.44 97 HIS A O 1
ATOM 810 N N . GLN A 1 98 ? -13.927 -5.992 -1.358 1.00 74.44 98 GLN A N 1
ATOM 811 C CA . GLN A 1 98 ? -14.850 -4.928 -0.929 1.00 74.44 98 GLN A CA 1
ATOM 812 C C . GLN A 1 98 ? -16.344 -5.307 -0.969 1.00 74.44 98 GLN A C 1
ATOM 814 O O . GLN A 1 98 ? -17.188 -4.567 -0.475 1.00 74.44 98 GLN A O 1
ATOM 819 N N . LYS A 1 99 ? -16.708 -6.419 -1.625 1.00 67.94 99 LYS A N 1
ATOM 820 C CA . LYS A 1 99 ? -18.116 -6.821 -1.832 1.00 67.94 99 LYS A CA 1
ATOM 821 C C . LYS A 1 99 ? -18.787 -7.370 -0.568 1.00 67.94 99 LYS A C 1
ATOM 823 O O . LYS A 1 99 ? -19.991 -7.618 -0.574 1.00 67.94 99 LYS A O 1
ATOM 828 N N . VAL A 1 100 ? -18.010 -7.592 0.484 1.00 63.09 100 VAL A N 1
ATOM 829 C CA . VAL A 1 100 ? -18.447 -8.021 1.817 1.00 63.09 100 VAL A CA 1
ATOM 830 C C . VAL A 1 100 ? -18.257 -6.823 2.762 1.00 63.09 100 VAL A C 1
ATOM 832 O O . VAL A 1 100 ? -17.489 -5.935 2.412 1.00 63.09 100 VAL A O 1
ATOM 835 N N . ASP A 1 101 ? -18.941 -6.750 3.914 1.00 69.38 101 ASP A N 1
ATOM 836 C CA . ASP A 1 101 ? -18.770 -5.686 4.933 1.00 69.38 101 ASP A CA 1
ATOM 837 C C . ASP A 1 101 ? -17.308 -5.607 5.426 1.00 69.38 101 ASP A C 1
ATOM 839 O O . ASP A 1 101 ? -16.949 -6.133 6.477 1.00 69.38 101 ASP A O 1
ATOM 843 N N . TRP A 1 102 ? -16.434 -5.009 4.620 1.00 75.81 102 TRP A N 1
ATOM 844 C CA . TRP A 1 102 ? -14.988 -5.141 4.743 1.00 75.81 102 TRP A CA 1
ATOM 845 C C . TRP A 1 102 ? -14.375 -4.046 5.602 1.00 75.81 102 TRP A C 1
ATOM 847 O O . TRP A 1 102 ? -13.364 -4.308 6.237 1.00 75.81 102 TRP A O 1
ATOM 857 N N . HIS A 1 103 ? -15.025 -2.879 5.700 1.00 68.69 103 HIS A N 1
ATOM 858 C CA . HIS A 1 103 ? -14.520 -1.715 6.438 1.00 68.69 103 HIS A CA 1
ATOM 859 C C . HIS A 1 103 ? -14.110 -2.029 7.884 1.00 68.69 103 HIS A C 1
ATOM 861 O O . HIS A 1 103 ? -13.105 -1.498 8.352 1.00 68.69 103 HIS A O 1
ATOM 867 N N . ASP A 1 104 ? -14.848 -2.911 8.565 1.00 73.75 104 ASP A N 1
ATOM 868 C CA . ASP A 1 104 ? -14.587 -3.295 9.959 1.00 73.75 104 ASP A CA 1
ATOM 869 C C . ASP A 1 104 ? -14.165 -4.771 10.107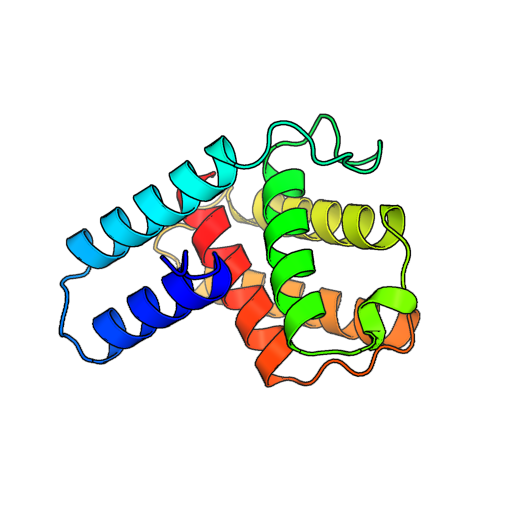 1.00 73.75 104 ASP A C 1
ATOM 871 O O . ASP A 1 104 ? -13.936 -5.256 11.220 1.00 73.75 104 ASP A O 1
ATOM 875 N N . ASN A 1 105 ? -14.054 -5.519 9.002 1.00 82.38 105 ASN A N 1
ATOM 876 C CA . ASN A 1 105 ? -13.781 -6.951 9.050 1.00 82.38 105 ASN A CA 1
ATOM 877 C C . ASN A 1 105 ? -12.278 -7.243 8.975 1.00 82.38 105 ASN A C 1
ATOM 879 O O . ASN A 1 105 ? -11.663 -7.297 7.908 1.00 82.38 105 ASN A O 1
ATOM 883 N N . VAL A 1 106 ? -11.709 -7.520 10.148 1.00 82.88 106 VAL A N 1
ATOM 884 C CA . VAL A 1 106 ? -10.295 -7.873 10.330 1.00 82.88 106 VAL A CA 1
ATOM 885 C C . VAL A 1 106 ? -9.877 -9.085 9.490 1.00 82.88 106 VAL A C 1
ATOM 887 O O . VAL A 1 106 ? -8.755 -9.107 8.989 1.00 82.88 106 VAL A O 1
ATOM 890 N N . GLU A 1 107 ? -10.749 -10.075 9.284 1.00 85.38 107 GLU A N 1
ATOM 891 C CA . GLU A 1 107 ? -10.421 -11.244 8.456 1.00 85.38 107 GLU A CA 1
ATOM 892 C C . GLU A 1 107 ? -10.220 -10.848 6.992 1.00 85.38 107 GLU A C 1
ATOM 894 O O . GLU A 1 107 ? -9.279 -11.314 6.350 1.00 85.38 107 GLU A O 1
ATOM 899 N N . ILE A 1 108 ? -11.050 -9.933 6.482 1.00 86.19 108 ILE A N 1
ATOM 900 C CA . ILE A 1 108 ? -10.917 -9.416 5.117 1.00 86.19 108 ILE A CA 1
ATOM 901 C C . ILE A 1 108 ? -9.653 -8.565 4.995 1.00 86.19 108 ILE A C 1
ATOM 903 O O . ILE A 1 108 ? -8.908 -8.718 4.032 1.00 86.19 108 ILE A O 1
ATOM 907 N N . HIS A 1 109 ? -9.353 -7.727 5.988 1.00 85.94 109 HIS A N 1
ATOM 908 C CA . HIS A 1 109 ? -8.112 -6.950 6.003 1.00 85.94 109 HIS A CA 1
ATOM 909 C C . HIS A 1 109 ? -6.858 -7.825 6.008 1.00 85.94 109 HIS A C 1
ATOM 911 O O . HIS A 1 109 ? -5.892 -7.497 5.321 1.00 85.94 109 HIS A O 1
ATOM 917 N N . ASN A 1 110 ? -6.867 -8.922 6.768 1.00 88.00 110 ASN A N 1
ATOM 918 C CA . ASN A 1 110 ? -5.756 -9.870 6.806 1.00 88.00 110 ASN A CA 1
ATOM 919 C C . ASN A 1 110 ? -5.613 -10.610 5.477 1.00 88.00 110 ASN A C 1
ATOM 921 O O . ASN A 1 110 ? -4.497 -10.802 5.008 1.00 88.00 110 ASN A O 1
ATOM 925 N N . ARG A 1 111 ? -6.732 -10.979 4.848 1.00 90.44 111 ARG A N 1
ATOM 926 C CA . ARG A 1 111 ? -6.722 -11.631 3.539 1.00 90.44 111 ARG A CA 1
ATOM 927 C C . ARG A 1 111 ? -6.197 -10.711 2.440 1.00 90.44 111 ARG A C 1
ATOM 929 O O . ARG A 1 111 ? -5.314 -11.114 1.698 1.00 90.44 111 ARG A O 1
ATOM 936 N N . ILE A 1 112 ? -6.664 -9.462 2.406 1.00 91.00 112 ILE A N 1
ATOM 937 C CA . ILE A 1 112 ? -6.124 -8.427 1.515 1.00 91.00 112 ILE A CA 1
ATOM 938 C C . ILE A 1 112 ? -4.622 -8.256 1.759 1.00 91.00 112 ILE A C 1
ATOM 940 O O . ILE A 1 112 ? -3.858 -8.217 0.806 1.00 91.00 112 ILE A O 1
ATOM 944 N N . ALA A 1 113 ? -4.186 -8.164 3.020 1.00 91.62 113 ALA A N 1
ATOM 945 C CA . ALA A 1 113 ? -2.768 -8.017 3.338 1.00 91.62 113 ALA A CA 1
ATOM 946 C C . ALA A 1 113 ? -1.938 -9.199 2.821 1.00 91.62 113 ALA A C 1
ATOM 948 O O . ALA A 1 113 ? -0.895 -8.972 2.225 1.00 91.62 113 ALA A O 1
ATOM 949 N N . GLN A 1 114 ? -2.423 -10.431 2.991 1.00 93.50 114 GLN A N 1
ATOM 950 C CA . GLN A 1 114 ? -1.750 -11.630 2.499 1.00 93.50 114 GLN A CA 1
ATOM 951 C C . GLN A 1 114 ? -1.662 -11.659 0.967 1.00 93.50 114 GLN A C 1
ATOM 953 O O . GLN A 1 114 ? -0.592 -11.905 0.426 1.00 93.50 114 GLN A O 1
ATOM 958 N N . GLU A 1 115 ? -2.754 -11.359 0.260 1.00 95.88 115 GLU A N 1
ATOM 959 C CA . GLU A 1 115 ? -2.753 -11.343 -1.211 1.00 95.88 115 GLU A CA 1
ATOM 960 C C . GLU A 1 115 ? -1.866 -10.219 -1.776 1.00 95.88 115 GLU A C 1
ATOM 962 O O . GLU A 1 115 ? -1.221 -10.390 -2.811 1.00 95.88 115 GLU A O 1
ATOM 967 N N . LEU A 1 116 ? -1.790 -9.076 -1.086 1.00 95.31 116 LEU A N 1
ATOM 968 C CA . LEU A 1 116 ? -0.860 -8.000 -1.433 1.00 95.31 116 LEU A CA 1
ATOM 969 C C . LEU A 1 116 ? 0.599 -8.373 -1.138 1.00 95.31 116 LEU A C 1
ATOM 971 O O . LEU A 1 116 ? 1.468 -8.006 -1.925 1.00 95.31 116 LEU A O 1
ATOM 975 N N . ASP A 1 117 ? 0.870 -9.084 -0.042 1.00 95.00 117 ASP A N 1
ATOM 976 C CA . ASP A 1 117 ? 2.207 -9.583 0.302 1.00 95.00 117 ASP A CA 1
ATOM 977 C C . ASP A 1 117 ? 2.716 -10.557 -0.765 1.00 95.00 117 ASP A C 1
ATOM 979 O O . ASP A 1 117 ? 3.772 -10.319 -1.355 1.00 95.00 117 ASP A O 1
ATOM 983 N N . ASP A 1 118 ? 1.903 -11.560 -1.113 1.00 95.94 118 ASP A N 1
ATOM 984 C CA . ASP A 1 118 ? 2.197 -12.523 -2.179 1.00 95.94 118 ASP A CA 1
ATOM 985 C C . ASP A 1 118 ? 2.462 -11.799 -3.516 1.00 95.94 118 ASP A C 1
ATOM 987 O O . ASP A 1 118 ? 3.467 -12.047 -4.187 1.00 95.94 118 ASP A O 1
ATOM 991 N N . LEU A 1 119 ? 1.611 -10.830 -3.882 1.00 95.62 119 LEU A N 1
ATOM 992 C CA . LEU A 1 119 ? 1.767 -10.033 -5.103 1.00 95.62 119 LEU A CA 1
ATOM 993 C C . LEU A 1 119 ? 3.076 -9.225 -5.123 1.00 95.62 119 LEU A C 1
ATOM 995 O O . LEU A 1 119 ? 3.737 -9.143 -6.164 1.00 95.62 119 LEU A O 1
ATOM 999 N N . LEU A 1 120 ? 3.437 -8.587 -4.007 1.00 92.56 120 LEU A N 1
ATOM 1000 C CA . LEU A 1 120 ? 4.646 -7.768 -3.897 1.00 92.56 120 LEU A CA 1
ATOM 1001 C C . LEU A 1 120 ? 5.909 -8.631 -3.871 1.00 92.56 120 LEU A C 1
ATOM 1003 O O . LEU A 1 120 ? 6.920 -8.241 -4.462 1.00 92.56 120 LEU A O 1
ATOM 1007 N N . PHE A 1 121 ? 5.848 -9.811 -3.256 1.00 91.75 121 PHE A N 1
ATOM 1008 C CA . PHE A 1 121 ? 6.942 -10.774 -3.261 1.00 91.75 121 PHE A CA 1
ATOM 1009 C C . PHE A 1 121 ? 7.183 -11.345 -4.665 1.00 91.75 121 PHE A C 1
ATOM 1011 O O . PHE A 1 121 ? 8.315 -11.338 -5.151 1.00 91.75 121 PHE A O 1
ATOM 1018 N N . ASP A 1 122 ? 6.120 -11.729 -5.375 1.00 93.00 122 ASP A N 1
ATOM 1019 C CA . ASP A 1 122 ? 6.200 -12.161 -6.774 1.00 93.00 122 ASP A CA 1
ATOM 1020 C C . ASP A 1 122 ? 6.754 -11.055 -7.680 1.00 93.00 122 ASP A C 1
ATOM 1022 O O . ASP A 1 122 ? 7.567 -11.308 -8.573 1.00 93.00 122 ASP A O 1
ATOM 1026 N N . PHE A 1 123 ? 6.331 -9.807 -7.458 1.00 90.38 123 PHE A N 1
ATOM 1027 C CA . PHE A 1 123 ? 6.841 -8.649 -8.187 1.00 90.38 123 PHE A CA 1
ATOM 1028 C C . PHE A 1 123 ? 8.340 -8.449 -7.946 1.00 90.38 123 PHE A C 1
ATOM 1030 O O . PHE A 1 123 ? 9.102 -8.266 -8.900 1.00 90.38 123 PHE A O 1
ATOM 1037 N N . LYS A 1 124 ? 8.765 -8.533 -6.683 1.00 87.88 124 LYS A N 1
ATOM 1038 C CA . LYS A 1 124 ? 10.167 -8.454 -6.276 1.00 87.88 124 LYS A CA 1
ATOM 1039 C C . LYS A 1 124 ? 11.011 -9.519 -6.980 1.00 87.88 124 LYS A C 1
ATOM 1041 O O . LYS A 1 124 ? 12.001 -9.166 -7.617 1.00 87.88 124 LYS A O 1
ATOM 1046 N N . GLU A 1 125 ? 10.615 -10.789 -6.907 1.00 89.94 125 GLU A N 1
ATOM 1047 C CA . GLU A 1 125 ? 11.334 -11.914 -7.525 1.00 89.94 125 GLU A CA 1
ATOM 1048 C C . GLU A 1 125 ? 11.385 -11.777 -9.053 1.00 89.94 125 GLU A C 1
ATOM 1050 O O . GLU A 1 125 ? 12.450 -11.864 -9.665 1.00 89.94 125 GLU A O 1
ATOM 1055 N N . LYS A 1 126 ? 10.241 -11.486 -9.686 1.00 88.69 126 LYS A N 1
ATOM 1056 C CA . LYS A 1 126 ? 10.125 -11.376 -11.148 1.00 88.69 126 LYS A CA 1
ATOM 1057 C C . LYS A 1 126 ? 11.005 -10.275 -11.734 1.00 88.69 126 LYS A C 1
ATOM 1059 O O . LYS A 1 126 ? 11.525 -10.432 -12.839 1.00 88.69 126 LYS A O 1
ATOM 1064 N N . HIS A 1 127 ? 11.134 -9.159 -11.024 1.00 84.12 127 HIS A N 1
ATOM 1065 C CA . HIS A 1 127 ? 11.905 -7.999 -11.468 1.00 84.12 127 HIS A CA 1
ATOM 1066 C C . HIS A 1 127 ? 13.286 -7.911 -10.803 1.00 84.12 127 HIS A C 1
ATOM 1068 O O . HIS A 1 127 ? 14.012 -6.949 -11.044 1.00 84.12 127 HIS A O 1
ATOM 1074 N N . ASN A 1 128 ? 13.665 -8.931 -10.021 1.00 83.06 128 ASN A N 1
ATOM 1075 C CA . ASN A 1 128 ? 14.935 -9.033 -9.307 1.00 83.06 128 ASN A CA 1
ATOM 1076 C C . ASN A 1 128 ? 15.250 -7.763 -8.491 1.00 83.06 128 ASN A C 1
ATOM 1078 O O . ASN A 1 128 ? 16.356 -7.217 -8.555 1.00 83.06 128 ASN A O 1
ATOM 1082 N N . LEU A 1 129 ? 14.239 -7.270 -7.773 1.00 82.94 129 LEU A N 1
ATOM 1083 C CA . LEU A 1 129 ? 14.313 -6.054 -6.970 1.00 82.94 129 LEU A CA 1
ATOM 1084 C C . LEU A 1 129 ? 14.787 -6.381 -5.557 1.00 82.94 129 LEU A C 1
ATOM 1086 O O . LEU A 1 129 ? 14.384 -7.382 -4.965 1.00 82.94 129 LEU A O 1
ATOM 1090 N N . ASP A 1 130 ? 15.603 -5.504 -4.986 1.00 82.56 130 ASP A N 1
ATOM 1091 C CA . ASP A 1 130 ? 16.029 -5.623 -3.593 1.00 82.56 130 ASP A CA 1
ATOM 1092 C C . ASP A 1 130 ? 15.078 -4.831 -2.689 1.00 82.56 130 ASP A C 1
ATOM 1094 O O . ASP A 1 130 ? 15.380 -3.731 -2.237 1.00 82.56 130 ASP A O 1
ATOM 1098 N N . ILE A 1 131 ? 13.864 -5.364 -2.522 1.00 83.31 131 ILE A N 1
ATOM 1099 C CA . ILE A 1 131 ? 12.839 -4.806 -1.633 1.00 83.31 131 ILE A CA 1
ATOM 1100 C C . ILE A 1 131 ? 12.860 -5.603 -0.327 1.00 83.31 131 ILE A C 1
ATOM 1102 O O . ILE A 1 131 ? 12.665 -6.826 -0.328 1.00 83.31 131 ILE A O 1
ATOM 1106 N N . ASP A 1 132 ? 13.115 -4.925 0.788 1.00 87.06 132 ASP A N 1
ATOM 1107 C CA . ASP A 1 132 ? 13.074 -5.523 2.121 1.00 87.06 132 ASP A CA 1
ATOM 1108 C C . ASP A 1 132 ? 11.630 -5.690 2.638 1.00 87.06 132 ASP A C 1
ATOM 1110 O O . ASP A 1 132 ? 10.691 -5.060 2.146 1.00 87.06 132 ASP A O 1
ATOM 1114 N N . PHE A 1 133 ? 11.452 -6.548 3.645 1.00 86.75 133 PHE A N 1
ATOM 1115 C CA . PHE A 1 133 ? 10.132 -6.844 4.212 1.00 86.75 133 PHE A CA 1
ATOM 1116 C C . PHE A 1 133 ? 9.468 -5.624 4.872 1.00 86.75 133 PHE A C 1
ATOM 1118 O O . PHE A 1 133 ? 8.264 -5.443 4.713 1.00 86.75 133 PHE A O 1
ATOM 1125 N N . ASP A 1 134 ? 10.227 -4.732 5.523 1.00 87.75 134 ASP A N 1
ATOM 1126 C CA . ASP A 1 134 ? 9.652 -3.526 6.137 1.00 87.75 134 ASP A CA 1
ATOM 1127 C C . ASP A 1 134 ? 9.090 -2.579 5.064 1.00 87.75 134 ASP A C 1
ATOM 1129 O O . ASP A 1 134 ? 8.139 -1.831 5.304 1.00 87.75 134 ASP A O 1
ATOM 1133 N N . THR A 1 135 ? 9.691 -2.569 3.874 1.00 85.75 135 THR A N 1
ATOM 1134 C CA . THR A 1 135 ? 9.201 -1.816 2.717 1.00 85.75 135 THR A CA 1
ATOM 1135 C C . THR A 1 135 ? 7.918 -2.423 2.153 1.00 85.75 135 THR A C 1
ATOM 1137 O O . THR A 1 135 ? 6.981 -1.673 1.865 1.00 85.75 135 THR A O 1
ATOM 1140 N N . ILE A 1 136 ? 7.830 -3.752 2.055 1.00 89.06 136 ILE A N 1
ATOM 1141 C CA . ILE A 1 136 ? 6.600 -4.456 1.649 1.00 89.06 136 ILE A CA 1
ATOM 1142 C C . ILE A 1 136 ? 5.459 -4.138 2.627 1.00 89.06 136 ILE A C 1
ATOM 1144 O O . ILE A 1 136 ? 4.412 -3.645 2.200 1.00 89.06 136 ILE A O 1
ATOM 1148 N N . ASP A 1 137 ? 5.696 -4.276 3.933 1.00 87.69 137 ASP A N 1
ATOM 1149 C CA . ASP A 1 137 ? 4.715 -3.963 4.979 1.00 87.69 137 ASP A CA 1
ATOM 1150 C C . ASP A 1 137 ? 4.213 -2.514 4.885 1.00 87.69 137 ASP A C 1
ATOM 1152 O O . ASP A 1 137 ? 3.012 -2.238 4.986 1.00 87.69 137 ASP A O 1
ATOM 1156 N N . LYS A 1 138 ? 5.119 -1.556 4.640 1.00 87.12 138 LYS A N 1
ATOM 1157 C CA . LYS A 1 138 ? 4.746 -0.146 4.440 1.00 87.12 138 LYS A CA 1
ATOM 1158 C C . LYS A 1 138 ? 3.833 0.029 3.232 1.00 87.12 138 LYS A C 1
ATOM 1160 O O . LYS A 1 138 ? 2.858 0.773 3.334 1.00 87.12 138 LYS A O 1
ATOM 1165 N N . ILE A 1 139 ? 4.132 -0.620 2.105 1.00 88.25 139 ILE A N 1
ATOM 1166 C CA . ILE A 1 139 ? 3.304 -0.540 0.893 1.00 88.25 139 ILE A CA 1
ATOM 1167 C C . ILE A 1 139 ? 1.902 -1.089 1.179 1.00 88.25 139 ILE A C 1
ATOM 1169 O O . ILE A 1 139 ? 0.917 -0.408 0.888 1.00 88.25 139 ILE A O 1
ATOM 1173 N N . ILE A 1 140 ? 1.804 -2.264 1.806 1.00 89.75 140 ILE A N 1
ATOM 1174 C CA . ILE A 1 140 ? 0.528 -2.916 2.143 1.00 89.75 140 ILE A CA 1
ATOM 1175 C C . ILE A 1 140 ? -0.333 -2.013 3.030 1.00 89.75 140 ILE A C 1
ATOM 1177 O O . ILE A 1 140 ? -1.505 -1.766 2.731 1.00 89.75 140 ILE A O 1
ATOM 1181 N N . GLU A 1 141 ? 0.242 -1.459 4.097 1.00 89.00 141 GLU A N 1
ATOM 1182 C CA . GLU A 1 141 ? -0.493 -0.602 5.030 1.00 89.00 141 GLU A CA 1
ATOM 1183 C C . GLU A 1 141 ? -0.964 0.706 4.376 1.00 89.00 141 GLU A C 1
ATOM 1185 O O . GLU A 1 141 ? -2.077 1.182 4.645 1.00 89.00 141 GLU A O 1
ATOM 1190 N N . GLN A 1 142 ? -0.167 1.274 3.465 1.00 85.56 142 GLN A N 1
ATOM 1191 C CA . GLN A 1 142 ? -0.579 2.451 2.703 1.00 85.56 142 GLN A CA 1
ATOM 1192 C C . GLN A 1 142 ? -1.699 2.144 1.715 1.00 85.56 142 GLN A C 1
ATOM 1194 O O . GLN A 1 142 ? -2.687 2.881 1.667 1.00 85.56 142 GLN A O 1
ATOM 1199 N N . ILE A 1 143 ? -1.598 1.040 0.975 1.00 89.44 143 ILE A N 1
ATOM 1200 C CA . ILE A 1 143 ? -2.646 0.593 0.053 1.00 89.44 143 ILE A CA 1
ATOM 1201 C C . ILE A 1 143 ? -3.959 0.391 0.804 1.00 89.44 143 ILE A C 1
ATOM 1203 O O . ILE A 1 143 ? -4.967 0.972 0.406 1.00 89.44 143 ILE A O 1
ATOM 1207 N N . LYS A 1 144 ? -3.955 -0.346 1.922 1.00 87.31 144 LYS A N 1
ATOM 1208 C CA . LYS A 1 144 ? -5.155 -0.572 2.748 1.00 87.31 144 LYS A CA 1
ATOM 1209 C C . LYS A 1 144 ? -5.769 0.741 3.223 1.00 87.31 144 LYS A C 1
ATOM 1211 O O . LYS A 1 144 ? -6.977 0.942 3.109 1.00 87.31 144 LYS A O 1
ATOM 1216 N N . THR A 1 145 ? -4.940 1.676 3.687 1.00 85.56 145 THR A N 1
ATOM 1217 C CA . THR A 1 145 ? -5.410 2.993 4.138 1.00 85.56 145 THR A CA 1
ATOM 1218 C C . THR A 1 145 ? -6.058 3.792 3.008 1.00 85.56 145 THR A C 1
ATOM 1220 O O . THR A 1 145 ? -7.068 4.469 3.219 1.00 85.56 145 THR A O 1
ATOM 1223 N N . VAL A 1 146 ? -5.482 3.740 1.806 1.00 82.81 146 VAL A N 1
ATOM 1224 C CA . VAL A 1 146 ? -6.002 4.426 0.618 1.00 82.81 146 VAL A CA 1
ATOM 1225 C C . VAL A 1 146 ? -7.283 3.762 0.117 1.00 82.81 146 VAL A C 1
ATOM 1227 O O . VAL A 1 146 ? -8.228 4.472 -0.235 1.00 82.81 146 VAL A O 1
ATOM 1230 N N . ALA A 1 147 ? -7.329 2.432 0.130 1.00 85.75 147 ALA A N 1
ATOM 1231 C CA . ALA A 1 147 ? -8.465 1.624 -0.281 1.00 85.75 147 ALA A CA 1
ATOM 1232 C C . ALA A 1 147 ? -9.700 1.908 0.585 1.00 85.75 147 ALA A C 1
ATOM 1234 O O . ALA A 1 147 ? -10.733 2.271 0.033 1.00 85.75 147 ALA A O 1
ATOM 1235 N N . LEU A 1 148 ? -9.564 1.894 1.920 1.00 83.38 148 LEU A N 1
ATOM 1236 C CA . LEU A 1 148 ? -10.645 2.154 2.893 1.00 83.38 148 LEU A CA 1
ATOM 1237 C C . LEU A 1 148 ? -11.356 3.512 2.736 1.00 83.38 148 LEU A C 1
ATOM 1239 O O . LEU A 1 148 ? -12.361 3.777 3.390 1.00 83.38 148 LEU A O 1
ATOM 1243 N N . ARG A 1 149 ? -10.790 4.424 1.941 1.00 78.12 149 ARG A N 1
ATOM 1244 C CA . ARG A 1 149 ? -11.310 5.781 1.707 1.00 78.12 149 ARG A CA 1
ATOM 1245 C C . ARG A 1 149 ? -11.915 5.968 0.327 1.00 78.12 149 ARG A C 1
ATOM 1247 O O . ARG A 1 149 ? -12.541 7.000 0.081 1.00 78.12 149 ARG A O 1
ATOM 1254 N N . ARG A 1 150 ? -11.570 5.084 -0.603 1.00 76.75 150 ARG A N 1
ATOM 1255 C CA . ARG A 1 150 ? -11.898 5.194 -2.029 1.00 76.75 150 ARG A CA 1
ATOM 1256 C C . ARG A 1 150 ? -12.990 4.217 -2.437 1.00 76.75 150 ARG A C 1
ATOM 1258 O O . ARG A 1 150 ? -13.703 4.517 -3.392 1.00 76.75 150 ARG A O 1
ATOM 1265 N N . TYR A 1 151 ? -13.077 3.113 -1.714 1.00 75.12 151 TYR A N 1
ATOM 1266 C CA . TYR A 1 151 ? -14.112 2.099 -1.772 1.00 75.12 151 TYR A CA 1
ATOM 1267 C C . TYR A 1 151 ? -15.019 2.259 -0.556 1.00 75.12 151 TYR A C 1
ATOM 1269 O O . TYR A 1 151 ? -16.249 2.173 -0.753 1.00 75.12 151 TYR A O 1
#